Protein AF-A0A7X1XXY0-F1 (afdb_monomer)

Sequence (102 aa):
MIQKGLAELDDKATKEKTNVLAEIERLRADVAAYDRRLRIAGRCSTSSSNLHEPTGAARLDDGRAVELAAVAGRTVFDIRAGIIKDRAALKGLQEYVREVCR

Structure (mmCIF, N/CA/C/O backbone):
data_AF-A0A7X1XXY0-F1
#
_entry.id   AF-A0A7X1XXY0-F1
#
loop_
_atom_site.group_PDB
_atom_site.id
_atom_site.type_symbol
_atom_site.label_atom_id
_atom_site.label_alt_id
_atom_site.label_comp_id
_atom_site.label_asym_id
_atom_site.label_entity_id
_atom_site.label_seq_id
_atom_site.pdbx_PDB_ins_code
_atom_site.Cartn_x
_atom_site.Cartn_y
_atom_site.Cartn_z
_atom_site.occupancy
_atom_site.B_iso_or_equiv
_atom_site.auth_seq_id
_atom_site.auth_comp_id
_atom_site.auth_asym_id
_atom_site.auth_atom_id
_atom_site.pdbx_PDB_model_num
ATOM 1 N N . MET A 1 1 ? -25.045 7.646 21.917 1.00 60.84 1 MET A N 1
ATOM 2 C CA . MET A 1 1 ? -24.290 8.659 21.141 1.00 60.84 1 MET A CA 1
ATOM 3 C C . MET A 1 1 ? -22.947 8.1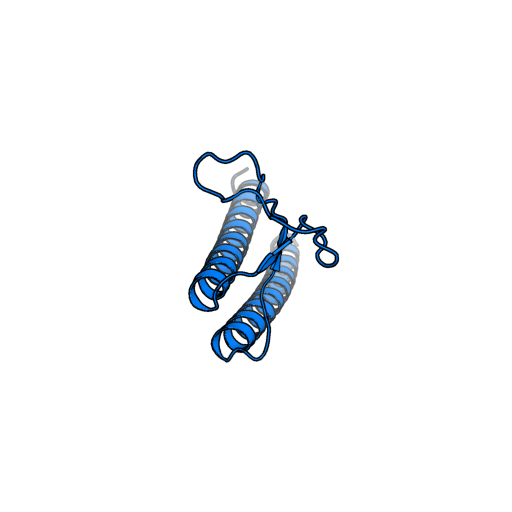13 20.647 1.00 60.84 1 MET A C 1
ATOM 5 O O . MET A 1 1 ? -22.674 8.267 19.468 1.00 60.84 1 MET A O 1
ATOM 9 N N . ILE A 1 2 ? -22.185 7.390 21.482 1.00 62.97 2 ILE A N 1
ATOM 10 C CA . ILE A 1 2 ? -20.873 6.784 21.150 1.00 62.97 2 ILE A CA 1
ATOM 11 C C . ILE A 1 2 ? -20.913 5.901 19.884 1.00 62.97 2 ILE A C 1
ATOM 13 O O . ILE A 1 2 ? -20.120 6.094 18.972 1.00 62.97 2 ILE A O 1
ATOM 17 N N . GLN A 1 3 ? -21.903 5.010 19.755 1.00 63.62 3 GLN A N 1
ATOM 18 C CA . GLN A 1 3 ? -22.030 4.123 18.585 1.00 63.62 3 GLN A CA 1
ATOM 19 C C . GLN A 1 3 ? -22.223 4.840 17.239 1.00 63.62 3 GLN A C 1
ATOM 21 O O . GLN A 1 3 ? -21.755 4.336 16.226 1.00 63.62 3 GLN A O 1
ATOM 26 N N . LYS A 1 4 ? -22.881 6.010 17.208 1.00 65.94 4 LYS A N 1
ATOM 27 C CA . LYS A 1 4 ? -23.055 6.767 15.955 1.00 65.94 4 LYS A CA 1
ATOM 28 C C . LYS A 1 4 ? -21.754 7.445 15.521 1.00 65.94 4 LYS A C 1
ATOM 30 O O . LYS A 1 4 ? -21.408 7.375 14.352 1.00 65.94 4 LYS A O 1
ATOM 35 N N . GLY A 1 5 ? -21.007 8.017 16.470 1.00 65.38 5 GLY A N 1
ATOM 36 C CA . GLY A 1 5 ? -19.692 8.601 16.186 1.00 65.38 5 GLY A CA 1
ATOM 37 C C . GLY A 1 5 ? -18.673 7.560 15.713 1.00 65.38 5 GLY A C 1
ATOM 38 O O . GLY A 1 5 ? -17.888 7.845 14.816 1.00 65.38 5 GLY A O 1
ATOM 39 N N . LEU A 1 6 ? -18.731 6.338 16.258 1.00 69.88 6 LEU A N 1
ATOM 40 C CA . LEU A 1 6 ? -17.900 5.217 15.805 1.00 69.88 6 LEU A CA 1
ATOM 41 C C . LEU A 1 6 ? -18.231 4.784 14.370 1.00 69.88 6 LEU A C 1
ATOM 43 O O . LEU A 1 6 ? -17.317 4.565 13.584 1.00 69.88 6 LEU A O 1
ATOM 47 N N . ALA A 1 7 ? -19.517 4.705 14.017 1.00 76.75 7 ALA A N 1
ATOM 48 C CA . ALA A 1 7 ? -19.942 4.333 12.667 1.00 76.75 7 ALA A CA 1
ATOM 49 C C . ALA A 1 7 ? -19.529 5.379 11.615 1.00 76.75 7 ALA A C 1
ATOM 51 O O . ALA A 1 7 ? -18.976 5.030 10.579 1.00 76.75 7 ALA A O 1
ATOM 52 N N . GLU A 1 8 ? -19.716 6.670 11.903 1.00 74.81 8 GLU A N 1
ATOM 53 C CA . GLU A 1 8 ? -19.316 7.747 10.984 1.00 74.81 8 GLU A CA 1
ATOM 54 C C . GLU A 1 8 ? -17.790 7.808 10.782 1.00 74.81 8 GLU A C 1
ATOM 56 O O . GLU A 1 8 ? -17.304 8.078 9.676 1.00 74.81 8 GLU A O 1
ATOM 61 N N . LEU A 1 9 ? -17.020 7.543 11.843 1.00 73.25 9 LEU A N 1
ATOM 62 C CA . LEU A 1 9 ? -15.563 7.465 11.774 1.00 73.25 9 LEU A CA 1
ATOM 63 C C . LEU A 1 9 ? -15.106 6.265 10.926 1.00 73.25 9 LEU A C 1
ATOM 65 O O . LEU A 1 9 ? -14.198 6.419 10.104 1.00 73.25 9 LEU A O 1
ATOM 69 N N . ASP A 1 10 ? -15.747 5.107 11.099 1.00 80.62 10 ASP A N 1
ATOM 70 C CA . ASP A 1 10 ? -15.452 3.882 10.348 1.00 80.62 10 ASP A CA 1
ATOM 71 C C . ASP A 1 10 ? -15.783 4.030 8.856 1.00 80.62 10 ASP A C 1
ATOM 73 O O . ASP A 1 10 ? -14.961 3.691 7.999 1.00 80.62 10 ASP A O 1
ATOM 77 N N . ASP A 1 11 ? -16.921 4.648 8.527 1.00 83.75 11 ASP A N 1
ATOM 78 C CA . ASP A 1 11 ? -17.329 4.920 7.145 1.00 83.75 11 ASP A CA 1
ATOM 79 C C . ASP A 1 11 ? -16.319 5.826 6.429 1.00 83.75 11 ASP A C 1
ATOM 81 O O . ASP A 1 11 ? -15.865 5.538 5.310 1.00 83.75 11 ASP A O 1
ATOM 85 N N . LYS A 1 12 ? -15.911 6.920 7.086 1.00 79.44 12 LYS A N 1
ATOM 86 C CA . LYS A 1 12 ? -14.910 7.839 6.534 1.00 79.44 12 LYS A CA 1
ATOM 87 C C . LYS A 1 12 ? -13.559 7.143 6.358 1.00 79.44 12 LYS A C 1
ATOM 89 O O . LYS A 1 12 ? -12.954 7.251 5.287 1.00 79.44 12 LYS A O 1
ATOM 94 N N . ALA A 1 13 ? -13.102 6.410 7.373 1.00 82.56 13 ALA A N 1
ATOM 95 C CA . ALA A 1 13 ? -11.834 5.687 7.328 1.00 82.56 13 ALA A CA 1
ATOM 96 C C . ALA A 1 13 ? -11.828 4.611 6.231 1.00 82.56 13 ALA A C 1
ATOM 98 O O . ALA A 1 13 ? -10.841 4.462 5.504 1.00 82.56 13 ALA A O 1
ATOM 99 N N . THR A 1 14 ? -12.940 3.901 6.052 1.00 87.94 14 THR A N 1
ATOM 100 C CA . THR A 1 14 ? -13.099 2.879 5.014 1.00 87.94 14 THR A CA 1
ATOM 101 C C . THR A 1 14 ? -13.094 3.488 3.618 1.00 87.94 14 THR A C 1
ATOM 103 O O . THR A 1 14 ? -12.410 2.967 2.726 1.00 87.94 14 THR A O 1
ATOM 106 N N . LYS A 1 15 ? -13.778 4.619 3.419 1.00 89.06 15 LYS A N 1
ATOM 107 C CA . LYS A 1 15 ? -13.772 5.340 2.141 1.00 89.06 15 LYS A CA 1
ATOM 108 C C . LYS A 1 15 ? -12.371 5.827 1.770 1.00 89.06 15 LYS A C 1
ATOM 110 O O . LYS A 1 15 ? -11.914 5.575 0.654 1.00 89.06 15 LYS A O 1
ATOM 115 N N . GLU A 1 16 ? -11.676 6.482 2.698 1.00 88.00 16 GLU A N 1
ATOM 116 C CA . GLU A 1 16 ? -10.308 6.967 2.477 1.00 88.00 16 GLU A CA 1
ATOM 117 C C . GLU A 1 16 ? -9.351 5.809 2.170 1.00 88.00 16 GLU A C 1
ATOM 119 O O . GLU A 1 16 ? -8.618 5.861 1.180 1.00 88.00 16 GLU A O 1
ATOM 124 N N . LYS A 1 17 ? -9.418 4.719 2.94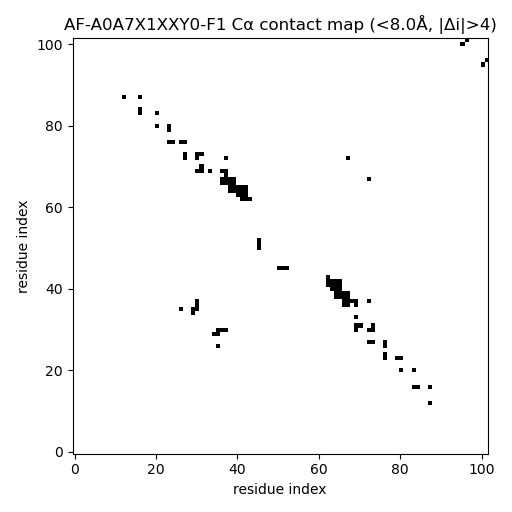8 1.00 92.06 17 LYS A N 1
ATOM 125 C CA . LYS A 1 17 ? -8.616 3.508 2.720 1.00 92.06 17 LYS A CA 1
ATOM 126 C C . LYS A 1 17 ? -8.845 2.930 1.325 1.00 92.06 17 LYS A C 1
ATOM 128 O O . LYS A 1 17 ? -7.884 2.620 0.624 1.00 92.06 17 LYS A O 1
ATOM 133 N N . THR A 1 18 ? -10.104 2.794 0.922 1.00 93.94 18 THR A N 1
ATOM 134 C CA . THR A 1 18 ? -10.474 2.210 -0.374 1.00 93.94 18 THR A CA 1
ATOM 135 C C . THR A 1 18 ? -9.973 3.067 -1.529 1.00 93.94 18 THR A C 1
ATOM 137 O O . THR A 1 18 ? -9.400 2.535 -2.476 1.00 93.94 18 THR A O 1
ATOM 140 N N . ASN A 1 19 ? -10.107 4.391 -1.421 1.00 94.50 19 ASN A N 1
ATOM 141 C CA . ASN A 1 19 ? -9.612 5.315 -2.437 1.00 94.50 19 ASN A CA 1
ATOM 142 C C . ASN A 1 19 ? -8.087 5.212 -2.613 1.00 94.50 19 ASN A C 1
ATOM 144 O O . ASN A 1 19 ? -7.589 5.115 -3.733 1.00 94.50 19 ASN A O 1
ATOM 148 N N . VAL A 1 20 ? -7.333 5.170 -1.508 1.00 94.12 20 VAL A N 1
ATOM 149 C CA . VAL A 1 20 ? -5.868 5.043 -1.578 1.00 94.12 20 VAL A CA 1
ATOM 150 C C . VAL A 1 20 ? -5.450 3.689 -2.161 1.00 94.12 20 VAL A C 1
ATOM 152 O O . VAL A 1 20 ? -4.511 3.636 -2.954 1.00 94.12 20 VAL A O 1
ATOM 155 N N . LEU A 1 21 ? -6.134 2.597 -1.804 1.00 95.88 21 LEU A N 1
ATOM 156 C CA . LEU A 1 21 ? -5.851 1.278 -2.379 1.00 95.88 21 LEU A CA 1
ATOM 157 C C . LEU A 1 21 ? -6.161 1.229 -3.881 1.00 95.88 21 LEU A C 1
ATOM 159 O O . LEU A 1 21 ? -5.371 0.664 -4.632 1.00 95.88 21 LEU A O 1
ATOM 163 N N . ALA A 1 22 ? -7.248 1.863 -4.325 1.00 97.00 22 ALA A N 1
ATOM 164 C CA . ALA A 1 22 ? -7.587 1.952 -5.743 1.00 97.00 22 ALA A CA 1
ATOM 165 C C . ALA A 1 22 ? -6.507 2.696 -6.545 1.00 97.00 22 ALA A C 1
ATOM 167 O O . ALA A 1 22 ? -6.092 2.223 -7.601 1.00 97.00 22 ALA A O 1
ATOM 168 N N . GLU A 1 23 ? -5.992 3.814 -6.022 1.00 96.50 23 GLU A N 1
ATOM 169 C CA . GLU A 1 23 ? -4.896 4.539 -6.677 1.00 96.50 23 GLU A CA 1
ATOM 170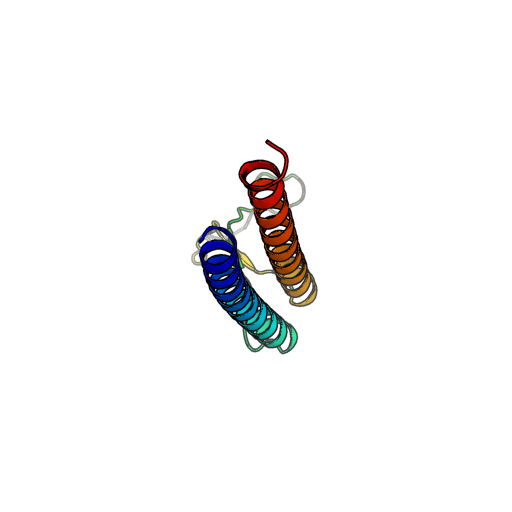 C C . GLU A 1 23 ? -3.602 3.714 -6.715 1.00 96.50 23 GLU A C 1
ATOM 172 O O . GLU A 1 23 ? -2.893 3.725 -7.719 1.00 96.50 23 GLU A O 1
ATOM 177 N N . ILE A 1 24 ? -3.293 2.953 -5.659 1.00 96.38 24 ILE A N 1
ATOM 178 C CA . ILE A 1 24 ? -2.123 2.063 -5.658 1.00 96.38 24 ILE A CA 1
ATOM 179 C C . ILE A 1 24 ? -2.256 0.967 -6.716 1.00 96.38 24 ILE A C 1
ATOM 181 O O . ILE A 1 24 ? -1.296 0.735 -7.448 1.00 96.38 24 ILE A O 1
ATOM 185 N N . GLU A 1 25 ? -3.419 0.326 -6.832 1.00 96.62 25 GLU A N 1
ATOM 186 C CA . GLU A 1 25 ? -3.643 -0.693 -7.865 1.00 96.62 25 GLU A CA 1
ATOM 187 C C . GLU A 1 25 ? -3.557 -0.103 -9.274 1.00 96.62 25 GLU A C 1
ATOM 189 O O . GLU A 1 25 ? -2.940 -0.707 -10.153 1.00 96.62 25 GLU A O 1
ATOM 194 N N . ARG A 1 26 ? -4.081 1.111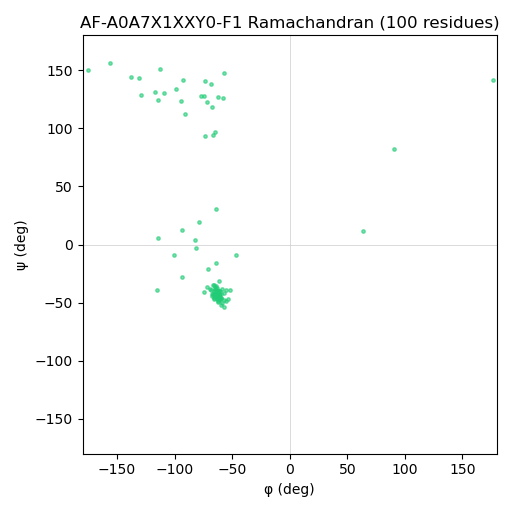 -9.480 1.00 97.88 26 ARG A N 1
ATOM 195 C CA . ARG A 1 26 ? -3.941 1.831 -10.752 1.00 97.88 26 ARG A CA 1
ATOM 196 C C . ARG A 1 26 ? -2.468 2.055 -11.101 1.00 97.88 26 ARG A C 1
ATOM 198 O O . ARG A 1 26 ? -2.025 1.683 -12.181 1.00 97.88 26 ARG A O 1
ATOM 205 N N . LEU A 1 27 ? -1.681 2.590 -10.168 1.00 96.75 27 LEU A N 1
ATOM 206 C CA . LEU A 1 27 ? -0.248 2.827 -10.375 1.00 96.75 27 LEU A CA 1
ATOM 207 C C . LEU A 1 27 ? 0.543 1.531 -10.592 1.00 96.75 27 LEU A C 1
ATOM 209 O O . LEU A 1 27 ? 1.477 1.496 -11.394 1.00 96.75 27 LEU A O 1
ATOM 213 N N . ARG A 1 28 ? 0.173 0.464 -9.881 1.00 96.06 28 ARG A N 1
ATOM 214 C CA . ARG A 1 28 ? 0.761 -0.867 -10.033 1.00 96.06 28 ARG A CA 1
ATOM 215 C C . ARG A 1 28 ? 0.496 -1.431 -11.428 1.00 96.06 28 ARG A C 1
ATOM 217 O O . ARG A 1 28 ? 1.417 -2.000 -12.014 1.00 96.06 28 ARG A O 1
ATOM 224 N N . ALA A 1 29 ? -0.716 -1.252 -11.955 1.00 96.25 29 ALA A N 1
ATOM 225 C CA . ALA A 1 29 ? -1.079 -1.640 -13.314 1.00 96.25 29 ALA A CA 1
ATOM 226 C C . ALA A 1 29 ? -0.317 -0.815 -14.363 1.00 96.25 29 ALA A C 1
ATOM 228 O O . ALA A 1 29 ? 0.308 -1.412 -15.237 1.00 96.25 29 ALA A O 1
ATOM 229 N N . ASP A 1 30 ? -0.262 0.515 -14.215 1.00 96.81 30 ASP A N 1
ATOM 230 C CA . ASP A 1 30 ? 0.483 1.406 -15.123 1.00 96.81 30 ASP A CA 1
ATOM 231 C C . ASP A 1 30 ? 1.972 1.003 -15.204 1.00 96.81 30 ASP A C 1
ATOM 233 O O . ASP A 1 30 ? 2.576 0.979 -16.276 1.00 96.81 30 ASP A O 1
ATOM 237 N N . VAL A 1 31 ? 2.587 0.648 -14.067 1.00 94.94 31 VAL A N 1
ATOM 238 C CA . VAL A 1 31 ? 3.985 0.182 -14.031 1.00 94.94 31 VAL A CA 1
ATOM 239 C C . VAL A 1 31 ? 4.141 -1.221 -14.619 1.00 94.94 31 VAL A C 1
ATOM 241 O O . VAL A 1 31 ? 5.144 -1.499 -15.276 1.00 94.94 31 VAL A O 1
ATOM 244 N N . ALA A 1 32 ? 3.169 -2.113 -14.410 1.00 93.06 32 ALA A N 1
ATOM 245 C CA . ALA A 1 32 ? 3.184 -3.457 -14.985 1.00 93.06 32 ALA A CA 1
ATOM 246 C C . ALA A 1 32 ? 3.048 -3.444 -16.516 1.00 93.06 32 ALA A C 1
ATOM 248 O O . ALA A 1 32 ? 3.654 -4.283 -17.180 1.00 93.06 32 ALA A O 1
ATOM 249 N N . ALA A 1 33 ? 2.276 -2.497 -17.051 1.00 95.44 33 ALA A N 1
ATOM 250 C CA . ALA A 1 33 ? 2.073 -2.282 -18.480 1.00 95.44 33 ALA A CA 1
ATOM 251 C C . ALA A 1 33 ? 3.204 -1.475 -19.145 1.00 95.44 33 ALA A C 1
ATOM 253 O O . ALA A 1 33 ? 3.196 -1.307 -20.358 1.00 95.44 33 ALA A O 1
ATOM 254 N N . TYR A 1 34 ? 4.196 -1.011 -18.373 1.00 91.69 34 TYR A N 1
ATOM 255 C CA . TYR A 1 34 ? 5.257 -0.094 -18.813 1.00 91.69 34 TYR A CA 1
ATOM 256 C C . TYR A 1 34 ? 4.766 1.302 -19.249 1.00 91.69 34 TYR A C 1
ATOM 258 O O . TYR A 1 34 ? 5.562 2.099 -19.747 1.00 91.69 34 TYR A O 1
ATOM 266 N N . ASP A 1 35 ? 3.504 1.643 -18.974 1.00 95.38 35 ASP A N 1
ATOM 267 C CA . ASP A 1 35 ? 2.908 2.962 -19.233 1.00 95.38 35 ASP A CA 1
ATOM 268 C C . ASP A 1 35 ? 3.452 4.042 -18.285 1.00 95.38 35 ASP A C 1
ATOM 270 O O . ASP A 1 35 ? 3.414 5.243 -18.573 1.00 95.38 35 ASP A O 1
ATOM 274 N N . ARG A 1 36 ? 4.003 3.629 -17.136 1.00 94.00 36 ARG A N 1
ATOM 275 C CA . ARG A 1 36 ? 4.670 4.512 -16.175 1.00 94.00 36 ARG A CA 1
ATOM 276 C C . ARG A 1 36 ? 5.956 3.884 -15.642 1.00 94.00 36 ARG A C 1
ATOM 278 O O . ARG A 1 36 ? 6.034 2.688 -15.386 1.00 94.00 36 ARG A O 1
ATOM 285 N N . ARG A 1 37 ? 6.969 4.722 -15.408 1.00 92.00 37 ARG A N 1
ATOM 286 C CA . ARG A 1 37 ? 8.232 4.341 -14.754 1.00 92.00 37 ARG A CA 1
ATOM 287 C C . ARG A 1 37 ? 8.194 4.728 -13.282 1.00 92.00 37 ARG A C 1
ATOM 289 O O . ARG A 1 37 ? 7.826 5.857 -12.955 1.00 92.00 37 ARG A O 1
ATOM 296 N N . LEU A 1 38 ? 8.599 3.818 -12.397 1.00 93.38 38 LEU A N 1
ATOM 297 C CA . LEU A 1 38 ? 8.718 4.110 -10.970 1.00 93.38 38 LEU A CA 1
ATOM 298 C C . LEU A 1 38 ? 10.150 4.523 -10.631 1.00 93.38 38 LEU A C 1
ATOM 300 O O . LEU A 1 38 ? 11.088 3.760 -10.852 1.00 93.38 38 LEU A O 1
ATOM 304 N N . ARG A 1 39 ? 10.304 5.713 -10.049 1.00 91.56 39 ARG A N 1
ATOM 305 C CA . ARG A 1 39 ? 11.578 6.221 -9.532 1.00 91.56 39 ARG A CA 1
ATOM 306 C C . ARG A 1 39 ? 11.477 6.417 -8.028 1.00 91.56 39 ARG A C 1
ATOM 308 O O . ARG A 1 39 ? 10.515 7.019 -7.553 1.00 91.56 39 ARG A O 1
ATOM 315 N N . ILE A 1 40 ? 12.459 5.913 -7.291 1.00 89.44 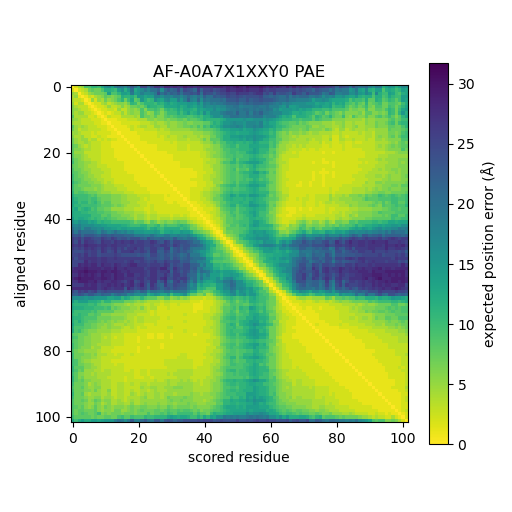40 ILE A N 1
ATOM 316 C CA . ILE A 1 40 ? 12.564 6.096 -5.840 1.00 89.44 40 ILE A CA 1
ATOM 317 C C . ILE A 1 40 ? 13.778 6.952 -5.514 1.00 89.44 40 ILE A C 1
ATOM 319 O O . ILE A 1 40 ? 14.761 6.926 -6.246 1.00 89.44 40 ILE A O 1
ATOM 323 N N . ALA A 1 41 ? 13.727 7.694 -4.411 1.00 89.31 41 ALA A N 1
ATOM 324 C CA . ALA A 1 41 ? 14.904 8.405 -3.938 1.00 89.31 41 ALA A CA 1
ATOM 325 C C . ALA A 1 41 ? 16.016 7.400 -3.592 1.00 89.31 41 ALA A C 1
ATOM 327 O O . ALA A 1 41 ? 15.799 6.461 -2.826 1.00 89.31 41 ALA A O 1
ATOM 328 N N . GLY A 1 42 ? 17.198 7.594 -4.163 1.00 80.75 42 GLY A N 1
ATOM 329 C CA . GLY A 1 42 ? 18.346 6.713 -4.005 1.00 80.75 42 GLY A CA 1
ATOM 330 C C . GLY A 1 42 ? 19.571 7.299 -4.696 1.00 80.75 42 GLY A C 1
ATOM 331 O O . GLY A 1 42 ? 19.447 8.037 -5.669 1.00 80.75 42 GLY A O 1
ATOM 332 N N . ARG A 1 43 ? 20.761 6.995 -4.177 1.00 75.06 43 ARG A N 1
ATOM 333 C CA . ARG A 1 43 ? 22.033 7.431 -4.756 1.00 75.06 43 ARG A CA 1
ATOM 334 C C . ARG A 1 43 ? 22.942 6.222 -4.913 1.00 75.06 43 ARG A C 1
ATOM 336 O O . ARG A 1 43 ? 23.177 5.504 -3.946 1.00 75.06 43 ARG A O 1
ATOM 343 N N . CYS A 1 44 ? 23.484 6.032 -6.108 1.00 67.12 44 CYS A N 1
ATOM 344 C CA . CYS A 1 44 ? 24.573 5.091 -6.339 1.00 67.12 44 CYS A CA 1
ATOM 345 C C . CYS A 1 44 ? 25.896 5.844 -6.158 1.00 67.12 44 CYS A C 1
ATOM 347 O O . CYS A 1 44 ? 26.200 6.754 -6.927 1.00 67.12 44 CYS A O 1
ATOM 349 N N . SER A 1 45 ? 26.665 5.525 -5.112 1.00 65.12 45 SER A N 1
ATOM 350 C CA . SER A 1 45 ? 28.000 6.104 -4.928 1.00 65.12 45 SER A CA 1
ATOM 351 C C . SER A 1 45 ? 28.983 5.473 -5.912 1.00 65.12 45 SER A C 1
ATOM 353 O O . SER A 1 45 ? 29.132 4.251 -5.931 1.00 65.12 45 SER A O 1
ATOM 355 N N . THR A 1 46 ? 29.706 6.299 -6.660 1.00 60.41 46 THR A N 1
ATOM 356 C CA . THR A 1 46 ? 30.761 5.870 -7.594 1.00 60.41 46 THR A CA 1
ATOM 357 C C . THR A 1 46 ? 31.952 5.194 -6.906 1.00 60.41 46 THR A C 1
ATOM 359 O O . THR A 1 46 ? 32.705 4.493 -7.561 1.00 60.41 46 THR A O 1
ATOM 362 N N . SER A 1 47 ? 32.102 5.339 -5.585 1.00 57.16 47 SER A N 1
ATOM 363 C CA . SER A 1 47 ? 33.154 4.702 -4.778 1.00 57.16 47 SER A CA 1
ATOM 364 C C . SER A 1 47 ? 32.861 3.253 -4.366 1.00 57.16 47 SER A C 1
ATOM 366 O O . SER A 1 47 ? 33.627 2.665 -3.602 1.00 57.16 47 SER A O 1
ATOM 368 N N . SER A 1 48 ? 31.754 2.656 -4.822 1.00 57.31 48 SER A N 1
ATOM 369 C CA . SER A 1 48 ? 31.522 1.228 -4.602 1.00 57.31 48 SER A CA 1
ATOM 370 C C . SER A 1 48 ? 32.484 0.432 -5.486 1.00 57.31 48 SER A C 1
ATOM 372 O O . SER A 1 48 ? 32.457 0.591 -6.702 1.00 57.31 48 SER A O 1
ATOM 374 N N . SER A 1 49 ? 33.306 -0.427 -4.871 1.00 56.16 49 SER A N 1
ATOM 375 C CA . SER A 1 49 ? 34.399 -1.239 -5.453 1.00 56.16 49 SER A CA 1
ATOM 376 C C . SER A 1 49 ? 34.090 -2.000 -6.760 1.00 56.16 49 SER A C 1
ATOM 378 O O . SER A 1 49 ? 35.000 -2.573 -7.351 1.00 56.16 49 SER A O 1
ATOM 380 N N . ASN A 1 50 ? 32.832 -2.042 -7.199 1.00 61.34 50 ASN A N 1
ATOM 381 C CA . ASN A 1 50 ? 32.353 -2.820 -8.339 1.00 61.34 50 ASN A CA 1
ATOM 382 C C . ASN A 1 50 ? 31.848 -1.952 -9.508 1.00 61.34 50 ASN A C 1
ATOM 384 O O . ASN A 1 50 ? 31.278 -2.492 -10.455 1.00 61.34 50 ASN A O 1
ATOM 388 N N . LEU A 1 51 ? 31.996 -0.625 -9.447 1.00 62.00 51 LEU A N 1
ATOM 389 C CA . LEU A 1 51 ? 31.567 0.295 -10.505 1.00 62.00 51 LEU A CA 1
ATOM 390 C C . LEU A 1 51 ? 32.800 0.881 -11.203 1.00 62.00 51 LEU A C 1
ATOM 392 O O . LEU A 1 51 ? 33.722 1.350 -10.545 1.00 62.00 51 LEU A O 1
ATOM 396 N N . HIS A 1 52 ? 32.830 0.833 -12.536 1.00 62.88 52 HIS A N 1
ATOM 397 C CA . HIS A 1 52 ? 33.931 1.398 -13.318 1.00 62.88 52 HIS A CA 1
ATOM 398 C C . HIS A 1 52 ? 33.928 2.929 -13.198 1.00 62.88 52 HIS A C 1
ATOM 400 O O . HIS A 1 52 ? 32.856 3.538 -13.261 1.00 62.88 52 HIS A O 1
ATOM 406 N N . GLU A 1 53 ? 35.102 3.553 -13.047 1.00 61.50 53 GLU A N 1
ATOM 407 C CA . GLU A 1 53 ? 35.194 5.015 -13.084 1.00 61.50 53 GLU A CA 1
ATOM 408 C C . GLU A 1 53 ? 34.649 5.526 -14.429 1.00 61.50 53 GLU A C 1
ATOM 410 O O . GLU A 1 53 ? 35.085 5.063 -15.489 1.00 61.50 53 GLU A O 1
ATOM 415 N N . PRO A 1 54 ? 33.674 6.453 -14.422 1.00 60.84 54 PRO A N 1
ATOM 416 C CA . PRO A 1 54 ? 33.120 6.982 -15.657 1.00 60.84 54 PRO A CA 1
ATOM 417 C C . PRO A 1 54 ? 34.184 7.809 -16.393 1.00 60.84 54 PRO A C 1
ATOM 419 O O . PRO A 1 54 ? 34.641 8.839 -15.906 1.00 60.84 54 PRO A O 1
ATOM 422 N N . THR A 1 55 ? 34.553 7.383 -17.602 1.00 57.00 55 THR A N 1
ATOM 423 C CA . THR A 1 55 ? 35.611 7.975 -18.448 1.00 57.00 55 THR A CA 1
ATOM 424 C C . THR A 1 55 ? 35.193 9.249 -19.200 1.00 57.00 55 THR A C 1
ATOM 426 O O . THR A 1 55 ? 35.835 9.650 -20.169 1.00 57.00 55 THR A O 1
ATOM 429 N N . GLY A 1 56 ? 34.134 9.932 -18.761 1.00 62.41 56 GLY A N 1
ATOM 430 C CA . GLY A 1 56 ? 33.658 11.164 -19.387 1.00 62.41 56 GLY A CA 1
ATOM 431 C C . GLY A 1 56 ? 32.855 12.037 -18.431 1.00 62.41 56 GLY A C 1
ATOM 432 O O . GLY A 1 56 ? 32.272 11.549 -17.464 1.00 62.41 56 GLY A O 1
ATOM 433 N N . ALA A 1 57 ? 32.804 13.343 -18.710 1.00 53.78 57 ALA A N 1
ATOM 434 C CA . ALA A 1 57 ? 31.946 14.269 -17.979 1.00 53.78 57 ALA A CA 1
ATOM 435 C C . ALA A 1 57 ? 30.474 13.901 -18.227 1.00 53.78 57 ALA A C 1
ATOM 437 O O . ALA A 1 57 ? 29.889 14.283 -19.242 1.00 53.78 57 ALA A O 1
ATOM 438 N N . ALA A 1 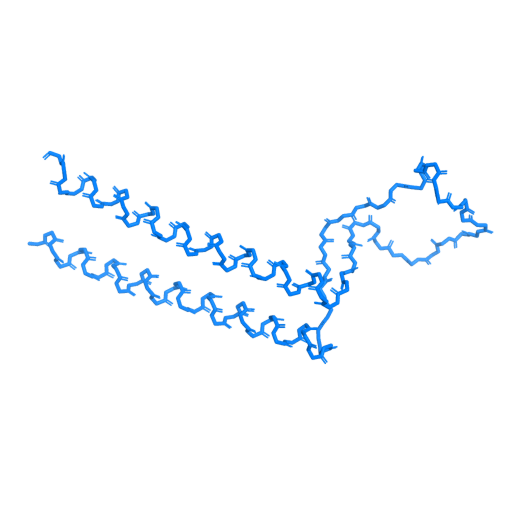58 ? 29.883 13.142 -17.304 1.00 55.88 58 ALA A N 1
ATOM 439 C CA . ALA A 1 58 ? 28.467 12.819 -17.321 1.00 55.88 58 ALA A CA 1
ATOM 440 C C . ALA A 1 58 ? 27.666 14.107 -17.089 1.00 55.88 58 ALA A C 1
ATOM 442 O O . ALA A 1 58 ? 27.443 14.549 -15.963 1.00 55.88 58 ALA A O 1
ATOM 443 N N . ARG A 1 59 ? 27.245 14.748 -18.177 1.00 63.03 59 ARG A N 1
ATOM 444 C CA . ARG A 1 59 ? 26.038 15.568 -18.146 1.00 63.03 59 ARG A CA 1
ATOM 445 C C . ARG A 1 59 ? 24.863 14.589 -18.106 1.00 63.03 59 ARG A C 1
ATOM 447 O O . ARG A 1 59 ? 24.889 13.625 -18.862 1.00 63.03 59 ARG A O 1
ATOM 454 N N . LEU A 1 60 ? 23.826 14.910 -17.326 1.00 57.28 60 LEU A N 1
ATOM 455 C CA . LEU A 1 60 ? 22.501 14.260 -17.295 1.00 57.28 60 LEU A CA 1
ATOM 456 C C . LEU A 1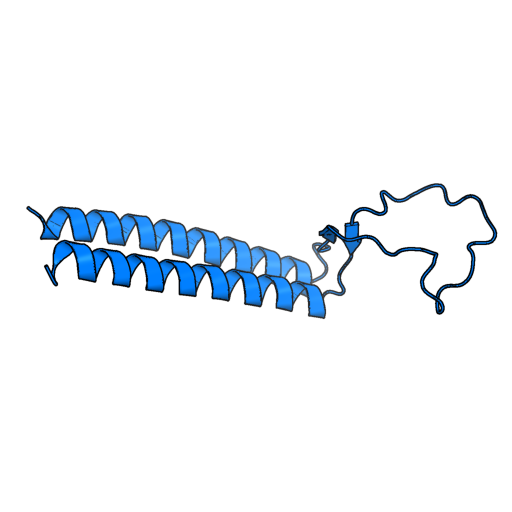 60 ? 22.352 13.083 -16.308 1.00 57.28 60 LEU A C 1
ATOM 458 O O . LEU A 1 60 ? 22.412 11.931 -16.708 1.00 57.28 60 LEU A O 1
ATOM 462 N N . ASP A 1 61 ? 22.108 13.373 -15.031 1.00 54.97 61 ASP A N 1
ATOM 463 C CA . ASP A 1 61 ? 20.963 12.849 -14.258 1.00 54.97 61 ASP A CA 1
ATOM 464 C C . ASP A 1 61 ? 21.080 13.352 -12.814 1.00 54.97 61 ASP A C 1
ATOM 466 O O . ASP A 1 61 ? 22.176 13.459 -12.253 1.00 54.97 61 ASP A O 1
ATOM 470 N N . ASP A 1 62 ? 19.951 13.696 -12.206 1.00 55.91 62 ASP A N 1
ATOM 471 C CA . ASP A 1 62 ? 19.911 14.048 -10.795 1.00 55.91 62 ASP A CA 1
ATOM 472 C C . ASP A 1 62 ? 20.077 12.725 -10.034 1.00 55.91 62 ASP A C 1
ATOM 474 O O . ASP A 1 62 ? 19.108 11.996 -9.824 1.00 55.91 62 ASP A O 1
ATOM 478 N N . GLY A 1 63 ? 21.319 12.372 -9.665 1.00 57.94 63 GLY A N 1
ATOM 479 C CA . GLY A 1 63 ? 21.705 11.116 -8.986 1.00 57.94 63 GLY A CA 1
ATOM 480 C C . GLY A 1 63 ? 21.123 10.941 -7.572 1.00 57.94 63 GLY A C 1
ATOM 481 O O . GLY A 1 63 ? 21.768 10.403 -6.668 1.00 57.94 63 GLY A O 1
ATOM 482 N N . ARG A 1 64 ? 19.937 11.506 -7.350 1.00 68.25 64 ARG A N 1
ATOM 483 C CA . ARG A 1 64 ? 19.063 11.408 -6.192 1.00 68.25 64 ARG A CA 1
ATOM 484 C C . ARG A 1 64 ? 17.912 10.426 -6.414 1.00 68.25 64 ARG A C 1
ATOM 486 O O . ARG A 1 64 ? 17.219 10.157 -5.433 1.00 68.25 64 ARG A O 1
AT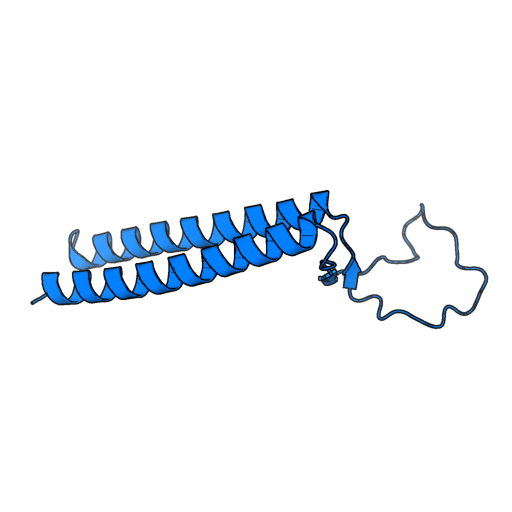OM 493 N N . ALA A 1 65 ? 17.682 9.910 -7.627 1.00 78.06 65 ALA A N 1
ATOM 494 C CA . ALA A 1 65 ? 16.625 8.934 -7.888 1.00 78.06 65 ALA A CA 1
ATOM 495 C C . ALA A 1 65 ? 17.108 7.707 -8.678 1.00 78.06 65 ALA A C 1
ATOM 497 O O . ALA A 1 65 ? 17.918 7.814 -9.589 1.00 78.06 65 ALA A O 1
ATOM 498 N N . VAL A 1 66 ? 16.568 6.535 -8.338 1.00 84.50 66 VAL A N 1
ATOM 499 C CA . VAL A 1 66 ? 16.822 5.250 -9.000 1.00 84.50 66 VAL A CA 1
ATOM 500 C C . VAL A 1 66 ? 15.531 4.778 -9.661 1.00 84.50 66 VAL A C 1
ATOM 502 O O . VAL A 1 66 ? 14.495 4.667 -9.001 1.00 84.50 66 VAL A O 1
ATOM 505 N N . GLU A 1 67 ? 15.586 4.507 -10.965 1.00 89.38 67 GLU A N 1
ATOM 506 C CA . GLU A 1 67 ? 14.488 3.887 -11.711 1.00 89.38 67 GLU A CA 1
ATOM 507 C C . GLU A 1 67 ? 14.446 2.383 -11.424 1.00 89.38 67 GLU A C 1
ATOM 509 O O . GLU A 1 67 ? 15.453 1.684 -11.533 1.00 89.38 67 GLU A O 1
ATOM 514 N N . LEU A 1 68 ? 13.279 1.884 -11.026 1.00 91.38 68 LEU A N 1
ATOM 515 C CA . LEU A 1 68 ? 13.081 0.474 -10.719 1.00 91.38 68 LEU A CA 1
ATOM 516 C C . LEU A 1 68 ? 12.578 -0.279 -11.948 1.00 91.38 68 LEU A C 1
ATOM 518 O O . LEU A 1 68 ? 11.709 0.200 -12.676 1.00 91.38 68 LEU A O 1
ATOM 522 N N . ALA A 1 69 ? 13.062 -1.510 -12.123 1.00 92.25 69 ALA A N 1
ATOM 523 C CA . ALA A 1 69 ? 12.471 -2.447 -13.071 1.00 92.25 69 ALA A CA 1
ATOM 524 C C . ALA A 1 69 ? 10.984 -2.669 -12.742 1.00 92.25 69 ALA A C 1
ATOM 526 O O . ALA A 1 69 ? 10.612 -2.695 -11.568 1.00 92.25 69 ALA A O 1
ATOM 527 N N . ALA A 1 70 ? 10.144 -2.910 -13.754 1.00 90.62 70 ALA A N 1
ATOM 528 C CA . ALA A 1 70 ? 8.696 -3.073 -13.571 1.00 90.62 70 ALA A CA 1
ATOM 529 C C . ALA A 1 70 ? 8.333 -4.114 -12.492 1.00 90.62 70 ALA A C 1
ATOM 531 O O . ALA A 1 70 ? 7.443 -3.887 -11.676 1.00 90.62 70 ALA A O 1
ATOM 532 N N . VAL A 1 71 ? 9.075 -5.229 -12.422 1.00 92.12 71 VAL A N 1
ATOM 533 C CA . VAL A 1 71 ? 8.896 -6.257 -11.383 1.00 92.12 71 VAL A CA 1
ATOM 534 C C . VAL A 1 71 ? 9.109 -5.683 -9.981 1.00 92.12 71 VAL A C 1
ATOM 536 O O . VAL A 1 71 ? 8.226 -5.821 -9.139 1.00 92.12 71 VAL A O 1
ATOM 539 N N . ALA A 1 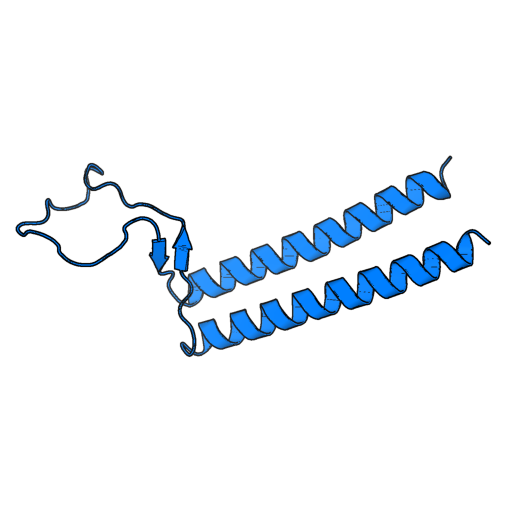72 ? 10.235 -5.001 -9.755 1.00 92.50 72 ALA A N 1
ATOM 540 C CA . ALA A 1 72 ? 10.550 -4.363 -8.479 1.00 92.50 72 ALA A CA 1
ATOM 541 C C . ALA A 1 72 ? 9.577 -3.218 -8.161 1.00 92.50 72 ALA A C 1
ATOM 543 O O . ALA A 1 72 ? 9.198 -3.024 -7.007 1.00 92.50 72 ALA A O 1
ATOM 544 N N . GLY A 1 73 ? 9.118 -2.490 -9.183 1.00 92.44 73 GLY A N 1
ATOM 545 C CA . GLY A 1 73 ? 8.137 -1.428 -9.017 1.00 92.44 73 GLY A CA 1
ATOM 546 C C . GLY A 1 73 ? 6.787 -1.929 -8.502 1.00 92.44 73 GLY A C 1
ATOM 547 O O . GLY A 1 73 ? 6.220 -1.316 -7.599 1.00 92.44 73 GLY A O 1
ATOM 548 N N . ARG A 1 74 ? 6.311 -3.085 -8.983 1.00 93.38 74 ARG A N 1
ATOM 549 C CA . ARG A 1 74 ? 5.102 -3.736 -8.440 1.00 93.38 74 ARG A CA 1
ATOM 550 C C . ARG A 1 74 ? 5.269 -4.104 -6.967 1.00 93.38 74 ARG A C 1
ATOM 552 O O . ARG A 1 74 ? 4.383 -3.800 -6.176 1.00 93.38 74 ARG A O 1
ATOM 559 N N . THR A 1 75 ? 6.424 -4.652 -6.582 1.00 95.19 75 THR A N 1
ATOM 560 C CA . THR A 1 75 ? 6.718 -4.995 -5.181 1.00 95.19 75 THR A CA 1
ATOM 561 C C . THR A 1 75 ? 6.642 -3.778 -4.258 1.00 95.19 75 THR A C 1
ATOM 563 O O . THR A 1 75 ? 6.116 -3.880 -3.153 1.00 95.19 75 THR A O 1
ATOM 566 N N . VAL A 1 76 ? 7.105 -2.604 -4.701 1.00 96.06 76 VAL A N 1
ATOM 567 C CA . VAL A 1 76 ? 6.970 -1.363 -3.915 1.00 96.06 76 VAL A CA 1
ATOM 568 C C . VAL A 1 76 ? 5.499 -1.015 -3.665 1.00 96.06 76 VAL A C 1
ATOM 570 O O . VAL A 1 76 ? 5.140 -0.633 -2.548 1.00 96.06 76 VAL A O 1
ATOM 573 N N . PHE A 1 77 ? 4.637 -1.160 -4.673 1.00 96.44 77 PHE A N 1
ATOM 574 C CA . PHE A 1 77 ? 3.201 -0.926 -4.512 1.00 96.44 77 PHE A CA 1
ATOM 575 C C . PHE A 1 77 ? 2.532 -1.970 -3.615 1.00 96.44 77 PHE A C 1
ATOM 577 O O . PHE A 1 77 ? 1.730 -1.582 -2.764 1.00 96.44 77 PHE A O 1
ATOM 584 N N . ASP A 1 78 ? 2.920 -3.243 -3.716 1.00 95.56 78 ASP A N 1
ATOM 585 C CA . ASP A 1 78 ? 2.430 -4.311 -2.835 1.00 95.56 78 ASP A CA 1
ATOM 586 C C . ASP A 1 78 ? 2.773 -4.009 -1.361 1.00 95.56 78 ASP A C 1
ATOM 588 O O . ASP A 1 78 ? 1.901 -4.054 -0.488 1.00 95.56 78 ASP A O 1
ATOM 592 N N . ILE A 1 79 ? 4.020 -3.599 -1.085 1.00 96.94 79 ILE A N 1
ATOM 593 C CA . ILE A 1 79 ? 4.464 -3.175 0.255 1.00 96.94 79 ILE A CA 1
ATOM 594 C C . ILE A 1 79 ? 3.635 -1.985 0.744 1.00 96.94 79 ILE A C 1
ATOM 596 O O . ILE A 1 79 ? 3.165 -1.969 1.885 1.00 96.94 79 ILE A O 1
ATOM 600 N N . ARG A 1 80 ? 3.425 -0.978 -0.111 1.00 96.56 80 ARG A N 1
ATOM 601 C CA . ARG A 1 80 ? 2.661 0.218 0.262 1.00 96.56 80 ARG A CA 1
ATOM 602 C C . ARG A 1 80 ? 1.203 -0.117 0.581 1.00 96.56 80 ARG A C 1
ATOM 604 O O . ARG A 1 80 ? 0.676 0.406 1.563 1.00 96.56 80 ARG A O 1
ATOM 611 N N . ALA A 1 81 ? 0.578 -0.995 -0.203 1.00 96.31 81 ALA A N 1
ATOM 612 C CA . ALA A 1 81 ? -0.772 -1.485 0.055 1.00 96.31 81 ALA A CA 1
ATOM 613 C C . ALA A 1 81 ? -0.856 -2.232 1.395 1.00 96.31 81 ALA A C 1
ATOM 615 O O . ALA A 1 81 ? -1.785 -1.983 2.167 1.00 96.31 81 ALA A O 1
ATOM 616 N N . GLY A 1 82 ? 0.125 -3.093 1.696 1.00 96.81 82 GLY A N 1
ATOM 617 C CA . GLY A 1 82 ? 0.241 -3.783 2.985 1.00 96.81 82 GLY A CA 1
ATOM 618 C C . GLY A 1 82 ? 0.299 -2.807 4.163 1.00 96.81 82 GLY A C 1
ATOM 619 O O . GLY A 1 82 ? -0.568 -2.840 5.031 1.00 96.81 82 GLY A O 1
ATOM 620 N N . ILE A 1 83 ? 1.223 -1.839 4.122 1.00 96.88 83 ILE A N 1
ATOM 621 C CA . ILE A 1 83 ? 1.387 -0.823 5.179 1.00 96.88 83 ILE A CA 1
ATOM 622 C C . ILE A 1 83 ? 0.087 -0.050 5.446 1.00 96.88 83 ILE A C 1
ATOM 624 O O . ILE A 1 83 ? -0.217 0.279 6.593 1.00 96.88 83 ILE A O 1
ATOM 628 N N . ILE A 1 84 ? -0.683 0.280 4.406 1.00 94.62 84 ILE A N 1
ATOM 629 C CA . ILE A 1 84 ? -1.960 0.993 4.567 1.00 94.62 84 ILE A CA 1
ATOM 630 C C . ILE A 1 84 ? -3.001 0.117 5.263 1.00 94.62 84 ILE A C 1
ATOM 632 O O . ILE A 1 84 ? -3.689 0.600 6.165 1.00 94.62 84 ILE A O 1
ATOM 636 N N . LYS A 1 85 ? -3.109 -1.157 4.870 1.00 92.69 85 LYS A N 1
ATOM 637 C CA . LYS A 1 85 ? -4.026 -2.114 5.504 1.00 92.69 85 LYS A CA 1
ATOM 638 C C . LYS A 1 85 ? -3.672 -2.306 6.978 1.00 92.69 85 LYS A C 1
ATOM 640 O O . LYS A 1 85 ? -4.554 -2.176 7.825 1.00 92.69 85 LYS A O 1
ATOM 645 N N . ASP A 1 86 ? -2.391 -2.499 7.276 1.00 95.81 86 ASP A N 1
ATOM 646 C CA . ASP A 1 86 ? -1.907 -2.705 8.642 1.00 95.81 86 ASP A CA 1
ATOM 647 C C . ASP A 1 86 ? -2.152 -1.473 9.515 1.00 95.81 86 ASP A C 1
ATOM 649 O O . ASP A 1 86 ? -2.671 -1.582 10.625 1.00 95.81 86 ASP A O 1
ATOM 653 N N . ARG A 1 87 ? -1.864 -0.269 9.002 1.00 94.00 87 ARG A N 1
ATOM 654 C CA . ARG A 1 87 ? -2.145 0.983 9.722 1.00 94.00 87 ARG A CA 1
ATOM 655 C C . ARG A 1 87 ? -3.631 1.170 10.009 1.00 94.00 87 ARG A C 1
ATOM 657 O O . ARG A 1 87 ? -3.971 1.631 11.096 1.00 94.00 87 ARG A O 1
ATOM 664 N N . ALA A 1 88 ? -4.506 0.819 9.066 1.00 88.62 88 ALA A N 1
ATOM 665 C CA . ALA A 1 88 ? -5.948 0.887 9.280 1.00 88.62 88 ALA A CA 1
ATOM 666 C C . ALA A 1 88 ? -6.403 -0.094 10.373 1.00 88.62 88 ALA A C 1
ATOM 668 O O . ALA A 1 88 ? -7.142 0.303 11.272 1.00 88.62 88 ALA A O 1
ATOM 669 N N . ALA A 1 89 ? -5.914 -1.338 10.341 1.00 88.44 89 ALA A N 1
ATOM 670 C CA . ALA A 1 89 ? -6.227 -2.342 11.357 1.00 88.44 89 ALA A CA 1
ATOM 671 C C . ALA A 1 89 ? -5.739 -1.919 12.753 1.00 88.44 89 ALA A C 1
ATOM 673 O O . ALA A 1 89 ? -6.497 -1.977 13.721 1.00 88.44 89 ALA A O 1
ATOM 674 N N . LEU A 1 90 ? -4.500 -1.423 12.852 1.00 93.94 90 LEU A N 1
ATOM 675 C CA . LEU A 1 90 ? -3.934 -0.928 14.108 1.00 93.94 90 LEU A CA 1
ATOM 676 C C . LEU A 1 90 ? -4.726 0.254 14.670 1.00 93.94 90 LEU A C 1
ATOM 678 O O . LEU A 1 90 ? -4.982 0.294 15.871 1.00 93.94 90 LEU A O 1
ATOM 682 N N . LYS A 1 91 ? -5.130 1.204 13.819 1.00 88.94 91 LYS A N 1
ATOM 683 C CA . LYS A 1 91 ? -5.933 2.354 14.245 1.00 88.94 91 LYS A CA 1
ATOM 684 C C . LYS A 1 91 ? -7.290 1.910 14.799 1.00 88.94 91 LYS A C 1
ATOM 686 O O . LYS A 1 91 ? -7.631 2.312 15.907 1.00 88.94 91 LYS A O 1
ATOM 691 N N . GLY A 1 92 ? -7.998 1.034 14.082 1.00 84.19 92 GLY A N 1
ATOM 692 C CA . GLY A 1 92 ? -9.282 0.498 14.541 1.00 84.19 92 GLY A CA 1
ATOM 693 C C . GLY A 1 92 ? -9.163 -0.243 15.876 1.00 84.19 92 GLY A C 1
ATOM 694 O O . GLY A 1 92 ? -9.962 -0.020 16.784 1.00 84.19 92 GLY A O 1
ATOM 695 N N . LEU A 1 93 ? -8.113 -1.054 16.053 1.00 88.88 93 LEU A N 1
ATOM 696 C CA . LEU A 1 93 ? -7.861 -1.740 17.324 1.00 88.88 93 LEU A CA 1
ATOM 697 C C . LEU A 1 93 ? -7.571 -0.756 18.471 1.00 88.88 93 LEU A C 1
ATOM 699 O O . LEU A 1 93 ? -8.091 -0.921 19.573 1.00 88.88 93 LEU A O 1
ATOM 703 N N . GLN A 1 94 ? -6.758 0.275 18.225 1.00 89.69 94 GLN A N 1
ATOM 704 C CA . GLN A 1 94 ? -6.461 1.303 19.228 1.00 89.69 94 GLN A CA 1
ATOM 705 C C . GLN A 1 94 ? -7.711 2.086 19.645 1.00 89.69 94 GLN A C 1
ATOM 707 O O . GLN A 1 94 ? -7.859 2.405 20.823 1.00 89.69 94 GLN A O 1
ATOM 712 N N . GLU A 1 95 ? -8.594 2.411 18.701 1.00 85.06 95 GLU A N 1
ATOM 713 C CA . GLU A 1 95 ? -9.865 3.090 18.976 1.00 85.06 95 GLU A CA 1
ATOM 714 C C . GLU A 1 95 ? -10.796 2.202 19.802 1.00 85.06 95 GLU A C 1
ATOM 716 O O . GLU A 1 95 ? -11.291 2.644 20.836 1.00 85.06 95 GLU A O 1
ATOM 721 N N . TYR A 1 96 ? -10.936 0.928 19.432 1.00 82.19 96 TYR A N 1
ATOM 722 C CA . TYR A 1 96 ? -11.720 -0.036 20.203 1.00 82.19 96 TYR A CA 1
ATOM 723 C C . TYR A 1 96 ? -11.256 -0.133 21.663 1.00 82.19 96 TYR A C 1
ATOM 725 O O . TYR A 1 96 ? -12.065 -0.019 22.583 1.00 82.19 96 TYR A O 1
ATOM 733 N N . VAL A 1 97 ? -9.947 -0.274 21.894 1.00 87.81 97 VAL A N 1
ATOM 734 C CA . VAL A 1 97 ? -9.395 -0.350 23.256 1.00 87.81 97 VAL A CA 1
ATOM 735 C C . VAL A 1 97 ? -9.702 0.919 24.058 1.00 87.81 97 VAL A C 1
ATOM 737 O O . VAL A 1 97 ? -10.033 0.824 25.238 1.00 87.81 97 VAL A O 1
ATOM 740 N N . ARG A 1 98 ? -9.612 2.103 23.439 1.00 85.56 98 ARG A N 1
ATOM 741 C CA . ARG A 1 98 ? -9.863 3.385 24.121 1.00 85.56 98 ARG A CA 1
ATOM 742 C C . ARG A 1 98 ? -11.330 3.595 24.490 1.00 85.56 98 ARG A C 1
ATOM 744 O O . ARG A 1 98 ? -11.589 4.159 25.549 1.00 85.56 98 ARG A O 1
ATOM 751 N N . GLU A 1 99 ? -12.246 3.180 23.621 1.00 83.19 99 GLU A N 1
ATOM 752 C CA . GLU A 1 99 ? -13.680 3.471 23.749 1.00 83.19 99 GLU A CA 1
ATOM 753 C C . GLU A 1 99 ? -14.461 2.364 24.474 1.00 83.19 99 GLU A C 1
ATOM 755 O O . GLU A 1 99 ? -15.483 2.649 25.093 1.00 83.19 99 GLU A O 1
ATOM 760 N N . VAL A 1 100 ? -14.000 1.107 24.404 1.00 78.94 100 VAL A N 1
ATOM 761 C CA . VAL A 1 100 ? -14.752 -0.069 24.891 1.00 78.94 100 VAL A CA 1
ATOM 762 C C . VAL A 1 100 ? -14.076 -0.778 26.063 1.00 78.94 100 VAL A C 1
ATOM 764 O O . VAL A 1 100 ? -14.768 -1.236 26.965 1.00 78.94 100 VAL A O 1
ATOM 767 N N . CYS A 1 101 ? -12.746 -0.901 26.067 1.00 83.94 101 CYS A N 1
ATOM 768 C CA . CYS A 1 101 ? -12.014 -1.690 27.072 1.00 83.94 101 CYS A CA 1
ATOM 769 C C . CYS A 1 101 ? -11.517 -0.878 28.278 1.00 83.94 101 CYS A C 1
ATOM 771 O O . CYS A 1 101 ? -10.665 -1.369 29.020 1.00 83.94 101 CYS A O 1
ATOM 773 N N . ARG A 1 102 ? -11.991 0.357 28.443 1.00 57.75 102 ARG A N 1
ATOM 774 C CA . ARG A 1 102 ? -11.713 1.150 29.643 1.00 57.75 102 ARG A CA 1
ATOM 775 C C . ARG A 1 102 ? -12.488 0.654 30.851 1.00 57.75 102 ARG A C 1
ATOM 777 O O . ARG A 1 102 ? -13.673 0.300 30.683 1.00 57.75 102 ARG A O 1
#

Solvent-accessible surface area (backbone atoms only — not comparable to full-atom values): 6062 Å² total; per-residue (Å²): 113,68,70,59,58,52,50,57,51,49,53,52,51,52,51,54,52,51,54,55,47,51,53,42,53,51,52,34,48,35,24,67,72,65,78,40,84,47,68,44,83,39,67,85,66,77,83,45,97,86,51,79,81,75,94,58,89,80,77,89,74,76,66,54,50,40,77,46,55,47,72,61,39,37,51,53,40,53,52,52,51,48,53,52,52,52,51,51,54,52,49,53,53,53,51,48,47,67,77,68,71,108

Organism: NCBI:txid1608996

Foldseek 3Di:
DVVVVLVVVVVVLVVVLVVVLVVLVVVLVCLLVVVDWDKDFDADDCPDPPHDDPPDDDDDDPRRIDIDRSVVVNVVSVVVNVVSVVVSVVVSVVVCCVRPVD

Nearest PDB structures (foldseek):
  1fxk-assembly1_C-2  TM=5.453E-01  e=1.311E+00  Methanothermobacter thermautotrophicus

InterPro domains:
  IPR004929 Spanin, inner membrane subunit [PF03245] (3-102)

Secondary structure (DSSP, 8-state):
-HHHHHHHHHHHHHHHHHHHHHHHHHHHHHHHTTSS-EEEE----TTSTTSPPPSS------TTEEEEPHHHHHHHHHHHHHHHHHHHHHHHHHHHHHHH--

Mean predicted aligned error: 9.17 Å

pLDDT: mean 82.23, std 14.36, range [53.78, 97.88]

Radius of gyration: 21.27 Å; Cα contacts (8 Å, |Δi|>4): 61; chains: 1; bounding box: 60×22×49 Å